Protein AF-A0A1G0H493-F1 (afdb_monomer_lite)

pLDDT: mean 77.55, std 16.24, range [35.41, 94.19]

Foldseek 3Di:
DDDDDPDDDDDPPDPPPPPPVLVFFFEKEFAEADDAFKWKWKALDPVGTDGPVDTAHHRGMDDRDGLVNVCVVHNQKMKMAIDRPVDDRPGQFWIWIWGQDPVNQKIATQDIDTDCPVFKDWWWAADPGRHQDHRDIHRYIYIYMYTD

Structure (mmCIF, N/CA/C/O backbone):
data_AF-A0A1G0H493-F1
#
_entry.id   AF-A0A1G0H493-F1
#
loop_
_atom_site.group_PDB
_atom_site.id
_atom_site.type_symbol
_atom_site.label_atom_id
_atom_site.label_alt_id
_atom_site.label_comp_id
_atom_site.label_asym_id
_atom_site.label_entity_id
_atom_site.label_seq_id
_atom_site.pdbx_PDB_ins_code
_atom_site.Cartn_x
_atom_site.Cartn_y
_atom_site.Cartn_z
_atom_site.occupancy
_atom_site.B_iso_or_equiv
_atom_site.auth_seq_id
_atom_site.auth_comp_id
_atom_site.auth_asym_id
_atom_site.auth_atom_id
_atom_site.pdbx_PDB_model_num
ATOM 1 N N . MET A 1 1 ? -45.177 -45.508 14.367 1.00 43.19 1 MET A N 1
ATOM 2 C CA . MET A 1 1 ? -44.338 -44.541 15.108 1.00 43.19 1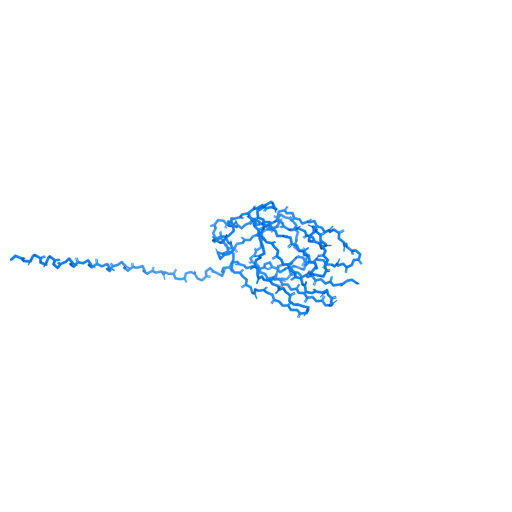 MET A CA 1
ATOM 3 C C . MET A 1 1 ? -43.545 -43.706 14.116 1.00 43.19 1 MET A C 1
ATOM 5 O O . MET A 1 1 ? -42.646 -44.268 13.523 1.00 43.19 1 MET A O 1
ATOM 9 N N . ILE A 1 2 ? -43.862 -42.416 13.951 1.00 43.47 2 ILE A N 1
ATOM 10 C CA . ILE A 1 2 ? -42.934 -41.344 13.534 1.00 43.47 2 ILE A CA 1
ATOM 11 C C . ILE A 1 2 ? -43.389 -40.097 14.311 1.00 43.47 2 ILE A C 1
ATOM 13 O O . ILE A 1 2 ? -44.485 -39.588 14.094 1.00 43.47 2 ILE A O 1
ATOM 17 N N . ASN A 1 3 ? -42.560 -39.650 15.255 1.00 43.25 3 ASN A N 1
ATOM 18 C CA . ASN A 1 3 ? -42.681 -38.363 15.938 1.00 43.25 3 ASN A CA 1
ATOM 19 C C . ASN A 1 3 ? -42.121 -37.280 15.007 1.00 43.25 3 ASN A C 1
ATOM 21 O O . ASN A 1 3 ? -40.922 -37.283 14.741 1.00 43.25 3 ASN A O 1
ATOM 25 N N . LYS A 1 4 ? -42.942 -36.330 14.550 1.00 43.03 4 LYS A N 1
ATOM 26 C CA . LYS A 1 4 ? -42.450 -35.068 13.973 1.00 43.03 4 LYS A CA 1
ATOM 27 C C . LYS A 1 4 ? -42.809 -33.937 14.926 1.00 43.03 4 LYS A C 1
ATOM 29 O O . LYS A 1 4 ? -43.879 -33.347 14.838 1.00 43.03 4 LYS A O 1
ATOM 34 N N . LYS A 1 5 ? -41.906 -33.673 15.874 1.00 46.62 5 LYS A N 1
ATOM 35 C CA . LYS A 1 5 ? -41.919 -32.440 16.662 1.00 46.62 5 LYS A CA 1
ATOM 36 C C . LYS A 1 5 ? -41.646 -31.288 15.698 1.00 46.62 5 LYS A C 1
ATOM 38 O O . LYS A 1 5 ? -40.535 -31.136 15.203 1.00 46.62 5 LYS A O 1
ATOM 43 N N . MET A 1 6 ? -42.692 -30.531 15.402 1.00 47.59 6 MET A N 1
ATOM 44 C CA . MET A 1 6 ? -42.622 -29.260 14.698 1.00 47.59 6 MET A CA 1
ATOM 45 C C . MET A 1 6 ? -41.996 -28.251 15.668 1.00 47.59 6 MET A C 1
ATOM 47 O O . MET A 1 6 ? -42.656 -27.772 16.586 1.00 47.59 6 MET A O 1
ATOM 51 N N . LEU A 1 7 ? -40.692 -28.011 15.531 1.00 42.66 7 LEU A N 1
ATOM 52 C CA . LEU A 1 7 ? -39.999 -26.963 16.273 1.00 42.66 7 LEU A CA 1
ATOM 53 C C . LEU A 1 7 ? -40.171 -25.655 15.503 1.00 42.66 7 LEU A C 1
ATOM 55 O O . LEU A 1 7 ? -39.491 -25.387 14.517 1.00 42.66 7 LEU A O 1
ATOM 59 N N . ILE A 1 8 ? -41.140 -24.872 15.965 1.00 47.88 8 ILE A N 1
ATOM 60 C CA . ILE A 1 8 ? -41.254 -23.446 15.690 1.00 47.88 8 ILE A CA 1
ATOM 61 C C . ILE A 1 8 ? -40.058 -22.786 16.382 1.00 47.88 8 ILE A C 1
ATOM 63 O O . ILE A 1 8 ? -40.005 -22.727 17.607 1.00 47.88 8 ILE A O 1
ATOM 67 N N . LEU A 1 9 ? -39.089 -22.314 15.603 1.00 39.56 9 LEU A N 1
ATOM 68 C CA . LEU A 1 9 ? -38.070 -21.373 16.059 1.00 39.56 9 LEU A CA 1
ATOM 69 C C . LEU A 1 9 ? -38.331 -20.051 15.347 1.00 39.56 9 LEU A C 1
ATOM 71 O O . LEU A 1 9 ? -37.812 -19.761 14.273 1.00 39.56 9 LEU A O 1
ATOM 75 N N . SER A 1 10 ? -39.217 -19.276 15.964 1.00 47.16 10 SER A N 1
ATOM 76 C CA . SER A 1 10 ? -39.349 -17.844 15.754 1.00 47.16 10 SER A CA 1
ATOM 77 C C . SER A 1 10 ? -38.014 -17.172 16.080 1.00 47.16 10 SER A C 1
ATOM 79 O O . SER A 1 10 ? -37.625 -17.111 17.245 1.00 47.16 10 SER A O 1
ATOM 81 N N . LEU A 1 11 ? -37.328 -16.654 15.064 1.00 35.41 11 LEU A N 1
ATOM 82 C CA . LEU A 1 11 ? -36.186 -15.762 15.244 1.00 35.41 11 LEU A CA 1
ATOM 83 C C . LEU A 1 11 ? -36.498 -14.401 14.615 1.00 35.41 11 LEU A C 1
ATOM 85 O O . LEU A 1 11 ? -35.861 -13.951 13.671 1.00 35.41 11 LEU A O 1
ATOM 89 N N . THR A 1 12 ? -37.519 -13.733 15.148 1.00 50.38 12 THR A N 1
ATOM 90 C CA . THR A 1 12 ? -37.643 -12.279 15.032 1.00 50.38 12 THR A CA 1
ATOM 91 C C . THR A 1 12 ? -36.665 -11.644 16.013 1.00 50.38 12 THR A C 1
ATOM 93 O O . THR A 1 12 ? -37.034 -11.295 17.132 1.00 50.38 12 THR A O 1
ATOM 96 N N . ALA A 1 13 ? -35.408 -11.510 15.598 1.00 42.31 13 ALA A N 1
ATOM 97 C CA . ALA A 1 13 ? -34.501 -10.526 16.169 1.00 42.31 13 ALA A CA 1
ATOM 98 C C . ALA A 1 13 ? -34.509 -9.320 15.229 1.00 42.31 13 ALA A C 1
ATOM 100 O O . ALA A 1 13 ? -33.802 -9.276 14.225 1.00 42.31 13 ALA A O 1
ATOM 101 N N . ALA A 1 14 ? -35.379 -8.361 15.537 1.00 46.47 14 ALA A N 1
ATOM 102 C CA . ALA A 1 14 ? -35.294 -7.028 14.980 1.00 46.47 14 ALA A CA 1
ATOM 103 C C . ALA A 1 14 ? -33.967 -6.408 15.439 1.00 46.47 14 ALA A C 1
ATOM 105 O O . ALA A 1 14 ? -33.847 -5.964 16.577 1.00 46.47 14 ALA A O 1
ATOM 106 N N . LEU A 1 15 ? -32.968 -6.380 14.559 1.00 38.81 15 LEU A N 1
ATOM 107 C CA . LEU A 1 15 ? -31.893 -5.404 14.654 1.00 38.81 15 LEU A CA 1
ATOM 108 C C . LEU A 1 15 ? -32.286 -4.232 13.766 1.00 38.81 15 LEU A C 1
ATOM 110 O O . LEU A 1 15 ? -32.014 -4.192 12.569 1.00 38.81 15 LEU A O 1
ATOM 114 N N . SER A 1 16 ? -32.963 -3.270 14.385 1.00 42.56 16 SER A N 1
ATOM 115 C CA . SER A 1 16 ? -32.960 -1.882 13.950 1.00 42.56 16 SER A CA 1
ATOM 116 C C . SER A 1 16 ? -31.515 -1.380 13.976 1.00 42.56 16 SER A C 1
ATOM 118 O O . SER A 1 16 ? -31.061 -0.799 14.960 1.00 42.56 16 SER A O 1
ATOM 120 N N . ILE A 1 17 ? -30.773 -1.659 12.906 1.00 40.28 17 ILE A N 1
ATOM 121 C CA . ILE A 1 17 ? -29.485 -1.033 12.645 1.00 40.28 17 ILE A CA 1
ATOM 122 C C . ILE A 1 17 ? -29.830 0.395 12.244 1.00 40.28 17 ILE A C 1
ATOM 124 O O . ILE A 1 17 ? -30.236 0.661 11.113 1.00 40.28 17 ILE A O 1
ATOM 128 N N . THR A 1 18 ? -29.699 1.332 13.179 1.00 40.19 18 THR A N 1
ATOM 129 C CA . THR A 1 18 ? -29.373 2.700 12.796 1.00 40.19 18 THR A CA 1
ATOM 130 C C . THR A 1 18 ? -28.091 2.598 11.985 1.00 40.19 18 THR A C 1
ATOM 132 O O . THR A 1 18 ? -27.013 2.424 12.551 1.00 40.19 18 THR A O 1
ATOM 135 N N . ALA A 1 19 ? -28.224 2.609 10.660 1.00 39.44 19 ALA A N 1
ATOM 136 C CA . ALA A 1 19 ? -27.120 2.765 9.739 1.00 39.44 19 ALA A CA 1
ATOM 137 C C . ALA A 1 19 ? -26.540 4.160 9.986 1.00 39.44 19 ALA A C 1
ATOM 139 O O . ALA A 1 19 ? -26.875 5.137 9.321 1.00 39.44 19 ALA A O 1
ATOM 140 N N . VAL A 1 20 ? -25.701 4.273 11.017 1.00 43.06 20 VAL A N 1
ATOM 141 C CA . VAL A 1 20 ? -24.658 5.282 11.030 1.00 43.06 20 VAL A CA 1
ATOM 142 C C . VAL A 1 20 ? -23.834 4.906 9.814 1.00 43.06 20 VAL A C 1
ATOM 144 O O . VAL A 1 20 ? -23.166 3.875 9.826 1.00 43.06 20 VAL A O 1
ATOM 147 N N . ASN A 1 21 ? -23.966 5.670 8.732 1.00 42.09 21 ASN A N 1
ATOM 148 C CA . ASN A 1 21 ? -23.078 5.585 7.581 1.00 42.09 21 ASN A CA 1
ATOM 149 C C . ASN A 1 21 ? -21.668 5.966 8.062 1.00 42.09 21 ASN A C 1
ATOM 151 O O . ASN A 1 21 ? -21.185 7.070 7.813 1.00 42.09 21 ASN A O 1
ATOM 155 N N . ALA A 1 22 ? -21.015 5.079 8.811 1.00 51.09 22 ALA A N 1
ATOM 156 C CA . ALA A 1 22 ? -19.584 5.097 8.967 1.00 51.09 22 ALA A CA 1
ATOM 157 C C . ALA A 1 22 ? -19.063 4.808 7.565 1.00 51.09 22 ALA A C 1
ATOM 159 O O . ALA A 1 22 ? -19.179 3.694 7.061 1.00 51.09 22 ALA A O 1
ATOM 160 N N . VAL A 1 23 ? -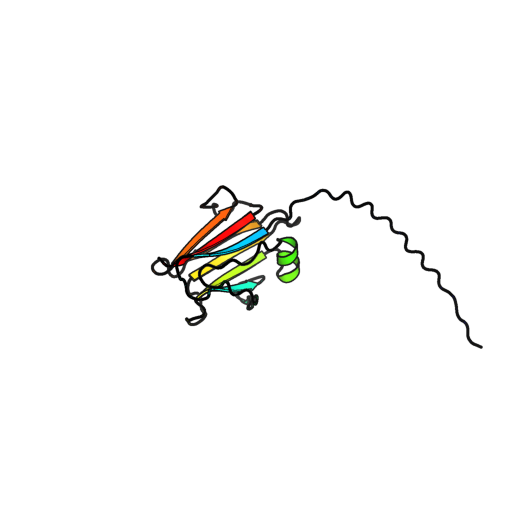18.604 5.854 6.879 1.00 58.66 23 VAL A N 1
ATOM 161 C CA . VAL A 1 23 ? -17.848 5.684 5.641 1.00 58.66 23 VAL A CA 1
ATOM 162 C C . VAL A 1 23 ? -16.657 4.816 6.023 1.00 58.66 23 VAL A C 1
ATOM 164 O O . VAL A 1 23 ? -15.766 5.296 6.728 1.00 58.66 23 VAL A O 1
ATOM 167 N N . ALA A 1 24 ? -16.717 3.537 5.647 1.00 71.88 24 ALA A N 1
ATOM 168 C CA . ALA A 1 24 ? -15.656 2.582 5.909 1.00 71.88 24 ALA A CA 1
ATOM 169 C C . ALA A 1 24 ? -14.360 3.147 5.328 1.00 71.88 24 ALA A C 1
ATOM 171 O O . ALA A 1 24 ? -14.360 3.697 4.218 1.00 71.88 24 ALA A O 1
ATOM 172 N N . GLY A 1 25 ? -13.276 3.068 6.098 1.00 87.12 25 GLY A N 1
ATOM 173 C CA . GLY A 1 25 ? -11.981 3.473 5.580 1.00 87.12 25 GLY A CA 1
ATOM 174 C C . GLY A 1 25 ? -11.575 2.560 4.423 1.00 87.12 25 GLY A C 1
ATOM 175 O O . GLY A 1 25 ? -12.083 1.444 4.286 1.00 87.12 25 GLY A O 1
ATOM 176 N N . SER A 1 26 ? -10.699 3.037 3.547 1.00 90.62 26 SER A N 1
ATOM 177 C CA . SER A 1 26 ? -10.319 2.309 2.348 1.00 90.62 26 SER A CA 1
ATOM 178 C C . SER A 1 26 ? -8.861 2.474 1.944 1.00 90.62 26 SER A C 1
ATOM 180 O O . SER A 1 26 ? -8.231 3.508 2.183 1.00 90.62 26 SER A O 1
ATOM 182 N N . LEU A 1 27 ? -8.358 1.439 1.268 1.00 89.31 27 LEU A N 1
ATOM 183 C CA . LEU A 1 27 ? -7.088 1.424 0.553 1.00 89.31 27 LEU A CA 1
ATOM 184 C C . LEU A 1 27 ? -7.348 1.395 -0.955 1.00 89.31 27 LEU A C 1
ATOM 186 O O . LEU A 1 27 ? -8.110 0.567 -1.456 1.00 89.31 27 LEU A O 1
ATOM 190 N N . THR A 1 28 ? -6.689 2.279 -1.690 1.00 89.69 28 THR A N 1
ATOM 191 C CA . THR A 1 28 ? -6.660 2.277 -3.154 1.00 89.69 28 THR A CA 1
ATOM 192 C C . THR A 1 28 ? -5.218 2.173 -3.629 1.00 89.69 28 THR A C 1
ATOM 194 O O . THR A 1 28 ? -4.342 2.872 -3.127 1.00 89.69 28 THR A O 1
ATOM 197 N N . LEU A 1 29 ? -4.973 1.327 -4.621 1.00 87.44 29 LEU A N 1
ATOM 198 C CA . LEU A 1 29 ? -3.677 1.163 -5.272 1.00 87.44 29 LEU A CA 1
ATOM 199 C C . LEU A 1 29 ? -3.789 1.689 -6.701 1.00 87.44 29 LEU A C 1
ATOM 201 O O . LEU A 1 29 ? -4.721 1.320 -7.417 1.00 87.44 29 LEU A O 1
ATOM 205 N N . LYS A 1 30 ? -2.870 2.556 -7.121 1.00 87.94 30 LYS A N 1
ATOM 206 C CA . LYS A 1 30 ? -2.838 3.138 -8.468 1.00 87.94 30 LYS A CA 1
ATOM 207 C C . LYS A 1 30 ? -1.461 2.968 -9.088 1.00 87.94 30 LYS A C 1
ATOM 209 O O . LYS A 1 30 ? -0.463 3.183 -8.413 1.00 87.94 30 LYS A O 1
ATOM 214 N N . SER A 1 31 ? -1.433 2.648 -10.374 1.00 85.25 31 SER A N 1
ATOM 215 C CA . SER A 1 31 ? -0.239 2.648 -11.220 1.00 85.25 31 SER A CA 1
ATOM 216 C C . SER A 1 31 ? -0.347 3.788 -12.239 1.00 85.25 31 SER A C 1
ATOM 218 O O . SER A 1 31 ? -1.434 4.014 -12.773 1.00 85.25 31 SER A O 1
ATOM 220 N N . GLN A 1 32 ? 0.737 4.522 -12.505 1.00 79.06 32 GLN A N 1
ATOM 221 C CA . GLN A 1 32 ? 0.815 5.593 -13.514 1.00 79.06 32 GLN A CA 1
ATOM 222 C C . GLN A 1 32 ? 2.186 5.620 -14.206 1.00 79.06 32 GLN A C 1
ATOM 224 O O . GLN A 1 32 ? 3.184 5.331 -13.568 1.00 79.06 32 GLN A O 1
ATOM 229 N N . HIS A 1 33 ? 2.253 6.041 -15.474 1.00 64.56 33 HIS A N 1
ATOM 230 C CA . HIS A 1 33 ? 3.506 6.256 -16.230 1.00 64.56 33 HIS A CA 1
ATOM 231 C C . HIS A 1 33 ? 4.340 4.991 -16.516 1.00 64.56 33 HIS A C 1
ATOM 233 O O . HIS A 1 33 ? 5.552 5.005 -16.362 1.00 64.56 33 HIS A O 1
ATOM 239 N N . GLU A 1 34 ? 3.685 3.912 -16.960 1.00 61.12 34 GLU A N 1
ATOM 240 C CA . GLU A 1 34 ? 4.329 2.639 -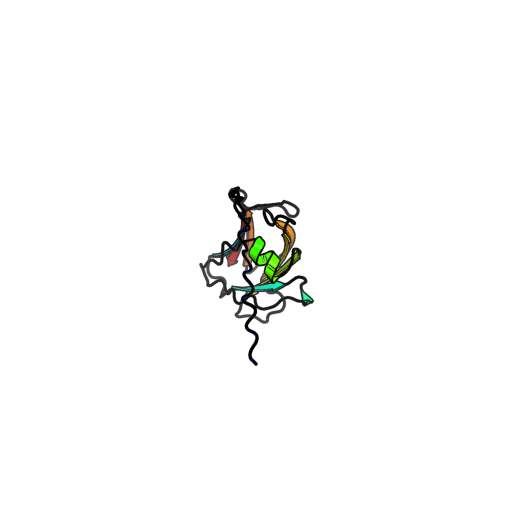17.355 1.00 61.12 34 GLU A CA 1
ATOM 241 C C . GLU A 1 34 ? 5.381 2.079 -16.371 1.00 61.12 34 GLU A C 1
ATOM 243 O O . GLU A 1 34 ? 6.497 1.753 -16.769 1.00 61.12 34 GLU A O 1
ATOM 248 N N . PRO A 1 35 ? 5.061 1.840 -15.090 1.00 61.62 35 PRO A N 1
ATOM 249 C CA . PRO A 1 35 ? 5.602 0.644 -14.482 1.00 61.62 35 PRO A CA 1
ATOM 250 C C . PRO A 1 35 ? 4.925 -0.545 -15.182 1.00 61.62 35 PRO A C 1
ATOM 252 O O . PRO A 1 35 ? 3.732 -0.488 -15.520 1.00 61.62 35 PRO A O 1
ATOM 255 N N . ASP A 1 36 ? 5.681 -1.612 -15.413 1.00 69.38 36 ASP A N 1
ATOM 256 C CA . ASP A 1 36 ? 5.146 -2.924 -15.770 1.00 69.38 36 ASP A CA 1
ATOM 257 C C . ASP A 1 36 ? 4.003 -3.338 -14.814 1.00 69.38 36 ASP A C 1
ATOM 259 O O . ASP A 1 36 ? 3.712 -2.670 -13.816 1.00 69.38 36 ASP A O 1
ATOM 263 N N . VAL A 1 37 ? 3.301 -4.440 -15.104 1.00 76.12 37 VAL A N 1
ATOM 264 C CA . VAL A 1 37 ? 2.219 -4.920 -14.222 1.00 76.12 37 VAL A CA 1
ATOM 265 C C . VAL A 1 37 ? 2.740 -5.028 -12.787 1.00 76.12 37 VAL A C 1
ATOM 267 O O . VAL A 1 37 ? 3.645 -5.814 -12.507 1.00 76.12 37 VAL A O 1
ATOM 270 N N . ILE A 1 38 ? 2.151 -4.260 -11.870 1.00 80.06 38 ILE A N 1
ATOM 271 C CA . ILE A 1 38 ? 2.539 -4.288 -10.462 1.00 80.06 38 ILE A CA 1
ATOM 272 C C . ILE A 1 38 ? 1.716 -5.369 -9.786 1.00 80.06 38 ILE A C 1
ATOM 274 O O . ILE A 1 38 ? 0.481 -5.341 -9.831 1.00 80.06 38 ILE A O 1
ATOM 278 N N . THR A 1 39 ? 2.400 -6.302 -9.137 1.00 82.56 39 THR A N 1
ATOM 279 C CA . THR A 1 39 ? 1.748 -7.246 -8.236 1.00 82.56 39 THR A CA 1
ATOM 280 C C . THR A 1 39 ? 1.937 -6.772 -6.806 1.00 82.56 39 THR A C 1
ATOM 282 O O . THR A 1 39 ? 2.989 -6.252 -6.432 1.00 82.56 39 THR A O 1
ATOM 285 N N . VAL A 1 40 ? 0.874 -6.922 -6.019 1.00 81.94 40 VAL A N 1
ATOM 286 C CA . VAL A 1 40 ? 0.883 -6.611 -4.596 1.00 81.94 40 VAL A CA 1
ATOM 287 C C . VAL A 1 40 ? 0.648 -7.896 -3.828 1.00 81.94 40 VAL A C 1
ATOM 289 O O . VAL A 1 40 ? -0.356 -8.584 -4.031 1.00 81.94 40 VAL A O 1
ATOM 292 N N . MET A 1 41 ? 1.587 -8.222 -2.955 1.00 86.00 41 MET A N 1
ATOM 293 C CA . MET A 1 41 ? 1.443 -9.293 -1.982 1.00 86.00 41 MET A CA 1
ATOM 294 C C . MET A 1 41 ? 1.173 -8.659 -0.630 1.00 86.00 41 MET A C 1
ATOM 296 O O . MET A 1 41 ? 1.758 -7.632 -0.321 1.00 86.00 41 MET A O 1
ATOM 300 N N . CYS A 1 42 ? 0.242 -9.216 0.139 1.00 85.12 42 CYS A N 1
ATOM 301 C CA . CYS A 1 42 ? -0.034 -8.728 1.483 1.00 85.12 42 CYS A CA 1
ATOM 302 C C . CYS A 1 42 ? -0.280 -9.894 2.439 1.00 85.12 42 CYS A C 1
ATOM 304 O O . CYS A 1 42 ? -0.696 -10.986 2.035 1.00 85.12 42 CYS A O 1
ATOM 306 N N . GLY A 1 43 ? -0.042 -9.645 3.722 1.00 85.44 43 GLY A N 1
ATOM 307 C CA . GLY A 1 43 ? -0.234 -10.598 4.808 1.00 85.44 43 GLY A CA 1
ATOM 308 C C . GLY A 1 43 ? -0.102 -9.927 6.172 1.00 85.44 43 GLY A C 1
ATOM 309 O O . GLY A 1 43 ? 0.144 -8.727 6.268 1.00 85.44 43 GLY A O 1
ATOM 310 N N . ALA A 1 44 ? -0.256 -10.706 7.243 1.00 82.88 44 ALA A N 1
ATOM 311 C CA . ALA A 1 44 ? -0.140 -10.190 8.611 1.00 82.88 44 ALA A CA 1
ATOM 312 C C . ALA A 1 44 ? 1.300 -9.774 8.977 1.00 82.88 44 ALA A C 1
ATOM 314 O O . ALA A 1 44 ? 1.534 -8.936 9.850 1.00 82.88 44 ALA A O 1
ATOM 315 N N . THR A 1 45 ? 2.261 -10.417 8.317 1.00 82.62 45 THR A N 1
ATOM 316 C CA . THR A 1 45 ? 3.706 -10.182 8.367 1.00 82.62 45 THR A CA 1
ATOM 317 C C . THR A 1 45 ? 4.305 -10.442 6.989 1.00 82.62 45 THR A C 1
ATOM 319 O O . THR A 1 45 ? 3.753 -11.247 6.235 1.00 82.62 45 THR A O 1
ATOM 322 N N . GLN A 1 46 ? 5.493 -9.895 6.724 1.00 79.56 46 GLN A N 1
ATOM 323 C CA . GLN A 1 46 ? 6.259 -10.142 5.492 1.00 79.56 46 GLN A CA 1
ATOM 324 C C . GLN A 1 46 ? 6.449 -11.641 5.174 1.00 79.56 46 GLN A C 1
ATOM 326 O O . GLN A 1 46 ? 6.289 -12.092 4.049 1.00 79.56 46 GLN A O 1
ATOM 331 N N . SER A 1 47 ? 6.717 -12.467 6.191 1.00 81.00 47 SER A N 1
ATOM 332 C CA . SER A 1 47 ? 6.882 -13.923 6.035 1.00 81.00 47 SER A CA 1
ATOM 333 C C . SER A 1 47 ? 5.591 -14.692 5.729 1.00 81.00 47 SER A C 1
ATOM 335 O O . SER A 1 47 ? 5.648 -15.882 5.425 1.00 81.00 47 SER A O 1
ATOM 337 N N . SER A 1 48 ? 4.435 -14.043 5.867 1.00 81.00 48 SER A N 1
ATOM 338 C CA . SER A 1 48 ? 3.107 -14.625 5.644 1.00 81.00 48 SER A CA 1
ATOM 339 C C . SER A 1 48 ? 2.404 -14.041 4.422 1.00 81.00 48 SER A C 1
ATOM 341 O O . SER A 1 48 ? 1.235 -14.347 4.191 1.00 81.00 48 SER A O 1
ATOM 343 N N . GLU A 1 49 ? 3.083 -13.176 3.667 1.00 80.25 49 GLU A N 1
ATOM 344 C CA . GLU A 1 49 ? 2.488 -12.547 2.503 1.00 80.25 49 GLU A CA 1
ATOM 345 C C . GLU A 1 49 ? 2.147 -13.572 1.430 1.00 80.25 49 GLU A C 1
ATOM 347 O O . GLU A 1 49 ? 2.887 -14.516 1.145 1.00 80.25 49 GLU A O 1
ATOM 352 N N . THR A 1 50 ? 0.990 -13.364 0.818 1.00 77.31 50 THR A N 1
ATOM 353 C CA . THR A 1 50 ? 0.513 -14.182 -0.290 1.00 77.31 50 THR A CA 1
ATOM 354 C C . THR A 1 50 ? 0.153 -13.275 -1.452 1.00 77.31 50 THR A C 1
ATOM 356 O O . THR A 1 50 ? -0.109 -12.084 -1.260 1.00 77.31 50 THR A O 1
ATOM 359 N N . ASP A 1 51 ? 0.163 -13.830 -2.667 1.00 69.62 51 ASP A N 1
ATOM 360 C CA . ASP A 1 51 ? -0.416 -13.139 -3.816 1.00 69.62 51 ASP A CA 1
ATOM 361 C C . ASP A 1 51 ? -1.861 -12.785 -3.475 1.00 69.62 51 ASP A C 1
ATOM 363 O O . ASP A 1 51 ? -2.696 -13.658 -3.245 1.00 69.62 51 ASP A O 1
ATOM 367 N N . THR A 1 52 ? -2.142 -11.485 -3.420 1.00 67.88 52 THR A N 1
ATOM 368 C CA . THR A 1 52 ? -3.496 -10.999 -3.151 1.00 67.88 52 THR A CA 1
ATOM 369 C C . THR A 1 52 ? -4.428 -11.248 -4.337 1.00 67.88 52 THR A C 1
ATOM 371 O O . THR A 1 52 ? -5.630 -11.008 -4.236 1.00 67.88 52 THR A O 1
ATOM 374 N N . HIS A 1 53 ? -3.887 -11.705 -5.473 1.00 64.12 53 HIS A N 1
ATOM 375 C CA . HIS A 1 53 ? -4.537 -11.771 -6.774 1.00 64.12 53 HIS A CA 1
ATOM 376 C C . HIS A 1 53 ? -5.094 -10.409 -7.210 1.00 64.12 53 HIS A C 1
ATOM 378 O O . HIS A 1 53 ? -6.071 -10.324 -7.959 1.00 64.12 53 HIS A O 1
ATOM 384 N N . LEU A 1 54 ? -4.453 -9.326 -6.757 1.00 64.38 54 LEU A N 1
ATOM 385 C CA . LEU A 1 54 ? -4.771 -7.949 -7.121 1.00 64.38 54 LEU A CA 1
ATOM 386 C C . LEU A 1 54 ? -3.659 -7.347 -7.991 1.00 64.38 54 LEU A C 1
ATOM 388 O O . LEU A 1 54 ? -3.042 -6.361 -7.585 1.00 64.38 54 LEU A O 1
ATOM 392 N N . PRO A 1 55 ? -3.401 -7.869 -9.207 1.00 74.06 55 PRO A N 1
ATOM 393 C CA . PRO A 1 55 ? -2.514 -7.175 -10.122 1.00 74.06 55 PRO A CA 1
ATOM 394 C C . PRO A 1 55 ? -3.118 -5.804 -10.444 1.00 74.06 55 PRO A C 1
ATOM 396 O O . PRO A 1 55 ? -4.314 -5.681 -10.767 1.00 74.06 55 PRO A O 1
ATOM 399 N N . VAL A 1 56 ? -2.286 -4.773 -10.335 1.00 79.69 56 VAL A N 1
ATOM 400 C CA . VAL A 1 56 ? -2.596 -3.414 -10.768 1.00 79.69 56 VAL A CA 1
ATOM 401 C C . VAL A 1 56 ? -1.995 -3.264 -12.168 1.00 79.69 56 VAL A C 1
ATOM 403 O O . VAL A 1 56 ? -0.770 -3.230 -12.299 1.00 79.69 56 VAL A O 1
ATOM 406 N N . PRO A 1 57 ? -2.815 -3.222 -13.236 1.00 78.12 57 PRO A N 1
ATOM 407 C CA . PRO A 1 57 ? -2.280 -3.060 -14.582 1.00 78.12 57 PRO A CA 1
ATOM 408 C C . PRO A 1 57 ? -1.614 -1.686 -14.730 1.00 78.12 57 PRO A C 1
ATOM 410 O O . PRO A 1 57 ? -1.922 -0.760 -13.974 1.00 78.12 57 PRO A O 1
ATOM 413 N N . ALA A 1 58 ? -0.732 -1.544 -15.721 1.00 80.44 58 ALA A N 1
ATOM 414 C CA . ALA A 1 58 ? -0.123 -0.261 -16.061 1.00 80.44 58 ALA A CA 1
ATOM 415 C C . ALA A 1 58 ? -1.205 0.807 -16.299 1.00 80.44 58 ALA A C 1
ATOM 417 O O . ALA A 1 58 ? -2.197 0.552 -16.986 1.00 80.44 58 ALA A O 1
ATOM 418 N N . ASN A 1 59 ? -1.028 1.994 -15.710 1.00 82.25 59 ASN A N 1
ATOM 419 C CA . ASN A 1 59 ? -2.025 3.077 -15.729 1.00 82.25 59 ASN A CA 1
ATOM 420 C C . ASN A 1 59 ? -3.399 2.679 -15.139 1.00 82.25 59 ASN A C 1
ATOM 422 O O . ASN A 1 59 ? -4.429 3.278 -15.459 1.00 82.25 59 ASN A O 1
ATOM 426 N N . GLY A 1 60 ? -3.426 1.643 -14.299 1.00 84.31 60 GLY A N 1
ATOM 427 C CA . GLY A 1 60 ? -4.624 1.073 -13.698 1.00 84.31 60 GLY A CA 1
ATOM 428 C C . GLY A 1 60 ? -4.817 1.414 -12.224 1.00 84.31 60 GLY A C 1
ATOM 429 O O . GLY A 1 60 ? -3.990 2.051 -11.572 1.00 84.31 60 GLY A O 1
ATOM 430 N N . GLN A 1 61 ? -5.936 0.938 -11.679 1.00 88.06 61 GLN A N 1
ATOM 431 C CA . GLN A 1 61 ? -6.298 1.080 -10.270 1.00 88.06 61 GLN A CA 1
ATOM 432 C C . GLN A 1 61 ? -6.881 -0.227 -9.721 1.00 88.06 61 GLN A C 1
ATOM 434 O O . GLN A 1 61 ? -7.631 -0.924 -10.408 1.00 88.06 61 GLN A O 1
ATOM 439 N N . ARG A 1 62 ? -6.613 -0.506 -8.442 1.00 83.94 62 ARG A N 1
ATOM 440 C CA . ARG A 1 62 ? -7.353 -1.466 -7.614 1.00 83.94 62 ARG A CA 1
ATOM 441 C C . ARG A 1 62 ? -7.901 -0.800 -6.354 1.00 83.94 62 ARG A C 1
ATOM 443 O O . ARG A 1 62 ? -7.260 0.069 -5.769 1.00 83.94 62 ARG A O 1
ATOM 450 N N . GLY A 1 63 ? -9.100 -1.216 -5.950 1.00 84.25 63 GLY A N 1
ATOM 451 C CA . GLY A 1 63 ? -9.868 -0.579 -4.879 1.00 84.25 63 GLY A CA 1
ATOM 452 C C . GLY A 1 63 ? -10.789 0.558 -5.361 1.00 84.25 63 GLY A C 1
ATOM 453 O O . GLY A 1 63 ? -10.915 0.774 -6.572 1.00 84.25 63 GLY A O 1
ATOM 454 N N . PRO A 1 64 ? -11.441 1.286 -4.435 1.00 88.44 64 PRO A N 1
ATOM 455 C CA . PRO A 1 64 ? -11.193 1.270 -2.990 1.00 88.44 64 PRO A CA 1
ATOM 456 C C . PRO A 1 64 ? -11.604 -0.052 -2.331 1.00 88.44 64 PRO A C 1
ATOM 458 O O . PRO A 1 64 ? -12.726 -0.523 -2.497 1.00 88.44 64 PRO A O 1
ATOM 461 N N . LEU A 1 65 ? -10.674 -0.659 -1.596 1.00 86.69 65 LEU A N 1
ATOM 462 C CA . LEU A 1 65 ? -10.908 -1.836 -0.764 1.00 86.69 65 LEU A CA 1
ATOM 463 C C . LEU A 1 65 ? -11.201 -1.374 0.659 1.00 86.69 65 LEU A C 1
ATOM 465 O O . LEU A 1 65 ? -10.412 -0.616 1.217 1.00 86.69 65 LEU A O 1
ATOM 469 N N . SER A 1 66 ? -12.318 -1.821 1.234 1.00 89.19 66 SER A N 1
ATOM 470 C CA . SER A 1 66 ? -12.675 -1.480 2.616 1.00 89.19 66 SER A CA 1
ATOM 471 C C . SER A 1 66 ? -11.657 -2.054 3.603 1.00 89.19 66 SER A C 1
ATOM 473 O O . SER A 1 66 ? -11.280 -3.222 3.489 1.00 89.19 66 SER A O 1
ATOM 475 N N . PHE A 1 67 ? -11.262 -1.268 4.604 1.00 90.00 67 PHE A N 1
ATOM 476 C CA . PHE A 1 67 ? -10.448 -1.750 5.718 1.00 90.00 67 PHE A CA 1
ATOM 477 C C . PHE A 1 67 ? -11.142 -2.859 6.513 1.00 90.00 67 PHE A C 1
ATOM 479 O O . PHE A 1 67 ? -10.444 -3.732 7.017 1.00 90.00 67 PHE A O 1
ATOM 486 N N . ASP A 1 68 ? -12.479 -2.897 6.563 1.00 89.88 68 ASP A N 1
ATOM 487 C CA . ASP A 1 68 ? -13.216 -4.023 7.159 1.00 89.88 68 ASP A CA 1
ATOM 488 C C . ASP A 1 68 ? -12.889 -5.331 6.435 1.00 89.88 68 ASP A C 1
ATOM 490 O O . ASP A 1 68 ? -12.574 -6.345 7.056 1.00 89.88 68 ASP A O 1
ATOM 494 N N . LEU A 1 69 ? -12.932 -5.298 5.099 1.00 86.06 69 LEU A N 1
ATOM 495 C CA . LEU A 1 69 ? -12.659 -6.460 4.258 1.00 86.06 69 LEU A CA 1
ATOM 496 C C . LEU A 1 69 ? -11.189 -6.878 4.367 1.00 86.06 69 LEU A C 1
ATOM 498 O O . LEU A 1 69 ? -10.893 -8.062 4.498 1.00 86.06 69 LEU A O 1
ATOM 502 N N . ILE A 1 70 ? -10.274 -5.909 4.336 1.00 85.50 70 ILE A N 1
ATOM 503 C CA . ILE A 1 70 ? -8.836 -6.159 4.482 1.00 85.50 70 ILE A CA 1
ATOM 504 C C . ILE A 1 70 ? -8.543 -6.770 5.859 1.00 85.50 70 ILE A C 1
ATOM 506 O O . ILE A 1 70 ? -7.866 -7.792 5.933 1.00 85.50 70 ILE A O 1
ATOM 510 N N . SER A 1 71 ? -9.106 -6.201 6.929 1.00 86.94 71 SER A N 1
ATOM 511 C CA . SER A 1 71 ? -8.940 -6.689 8.302 1.00 86.94 71 SER A CA 1
ATOM 512 C C . SER A 1 71 ? -9.515 -8.093 8.488 1.00 86.94 71 SER A C 1
ATOM 514 O O . SER A 1 71 ? -8.895 -8.941 9.124 1.00 86.94 71 SER A O 1
ATOM 516 N N . PHE A 1 72 ? -10.661 -8.386 7.867 1.00 85.56 72 PHE A N 1
ATOM 517 C CA . PHE A 1 72 ? -11.244 -9.726 7.870 1.00 85.56 72 PHE A CA 1
ATOM 518 C C . PHE A 1 72 ? -10.344 -10.768 7.187 1.00 85.56 72 PHE A C 1
ATOM 520 O O . PHE A 1 72 ? -10.238 -11.891 7.675 1.00 85.56 72 PHE A O 1
ATOM 527 N N . MET A 1 73 ? -9.701 -10.416 6.068 1.00 82.31 73 MET A N 1
ATOM 528 C CA . MET A 1 73 ? -8.875 -11.355 5.296 1.00 82.31 73 MET A CA 1
ATOM 529 C C . MET A 1 73 ? -7.457 -11.518 5.855 1.00 82.31 73 MET A C 1
ATOM 531 O O . MET A 1 73 ? -6.919 -12.622 5.821 1.00 82.31 73 MET A O 1
ATOM 535 N N . PHE A 1 74 ? -6.852 -10.439 6.356 1.00 83.12 74 PHE A N 1
ATOM 536 C CA . PHE A 1 74 ? -5.417 -10.386 6.665 1.00 83.12 74 PHE A CA 1
ATOM 537 C C . PHE A 1 74 ? -5.099 -9.955 8.104 1.00 83.12 74 PHE A C 1
ATOM 539 O O . PHE A 1 74 ? -3.944 -10.003 8.518 1.00 83.12 74 PHE A O 1
ATOM 546 N N . GLY A 1 75 ? -6.110 -9.576 8.889 1.00 85.75 75 GLY A N 1
ATOM 547 C CA . GLY A 1 75 ? -5.945 -9.037 10.235 1.00 85.75 75 GLY A CA 1
ATOM 548 C C . GLY A 1 75 ? -5.688 -7.527 10.261 1.00 85.75 75 GLY A C 1
ATOM 549 O O . GLY A 1 75 ? -5.673 -6.840 9.242 1.00 85.75 75 GLY A O 1
ATOM 550 N N . SER A 1 76 ? -5.494 -6.989 11.465 1.00 87.38 76 SER A N 1
ATOM 551 C CA . SER A 1 76 ? -5.348 -5.544 11.689 1.00 87.38 76 SER A CA 1
ATOM 552 C C . SER A 1 76 ? -3.947 -4.999 11.403 1.00 87.38 76 SER A C 1
ATOM 554 O O . SER A 1 76 ? -3.773 -3.787 11.318 1.00 87.38 76 SER A O 1
ATOM 556 N N . ASN A 1 77 ? -2.945 -5.871 11.299 1.00 90.06 77 ASN A N 1
ATOM 557 C CA . ASN A 1 77 ? -1.607 -5.515 10.845 1.00 90.06 77 ASN A CA 1
ATOM 558 C C . ASN A 1 77 ? -1.439 -6.079 9.441 1.00 90.06 77 ASN A C 1
ATOM 560 O O . ASN A 1 77 ? -1.644 -7.271 9.250 1.00 90.06 77 ASN A O 1
ATOM 564 N N . LEU A 1 78 ? -1.111 -5.226 8.483 1.00 88.44 78 LEU A N 1
ATOM 565 C CA . LEU A 1 78 ? -1.013 -5.585 7.080 1.00 88.44 78 LEU A CA 1
ATOM 566 C C . LEU A 1 78 ? 0.351 -5.141 6.563 1.00 88.44 78 LEU A C 1
ATOM 568 O O . LEU A 1 78 ? 0.581 -3.946 6.381 1.00 88.44 78 LEU A O 1
ATOM 572 N N . THR A 1 79 ? 1.243 -6.089 6.317 1.00 90.06 79 THR A N 1
ATOM 573 C CA . THR A 1 79 ? 2.429 -5.857 5.490 1.00 90.06 79 THR A CA 1
ATOM 574 C C . THR A 1 79 ? 2.024 -6.062 4.034 1.00 90.06 79 THR A C 1
ATOM 576 O O . THR A 1 79 ? 1.270 -6.993 3.742 1.00 90.06 79 THR A O 1
ATOM 579 N N . CYS A 1 80 ? 2.443 -5.155 3.154 1.00 86.75 80 CYS A N 1
ATOM 580 C CA . CYS A 1 80 ? 2.274 -5.289 1.716 1.00 86.75 80 CYS A CA 1
ATOM 581 C C . CYS A 1 80 ? 3.579 -4.994 0.974 1.00 86.75 80 CYS A C 1
ATOM 583 O O . CYS A 1 80 ? 4.082 -3.865 1.048 1.00 86.75 80 CYS A O 1
ATOM 585 N N . ASP A 1 81 ? 4.042 -5.965 0.193 1.00 88.44 81 ASP A N 1
ATOM 586 C CA . ASP A 1 81 ? 5.134 -5.823 -0.759 1.00 88.44 81 ASP A CA 1
ATOM 587 C C . ASP A 1 81 ? 4.618 -5.460 -2.155 1.00 88.44 81 ASP A C 1
ATOM 589 O O . ASP A 1 81 ? 3.635 -6.005 -2.672 1.00 88.44 81 ASP A O 1
ATOM 593 N N . PHE A 1 82 ? 5.325 -4.526 -2.786 1.00 86.25 82 PHE A N 1
ATOM 594 C CA . PHE A 1 82 ? 5.096 -4.063 -4.147 1.00 86.25 82 PHE A CA 1
ATOM 595 C C . PHE A 1 82 ? 6.279 -4.490 -5.014 1.00 86.25 82 PHE A C 1
ATOM 597 O O . PHE A 1 82 ? 7.431 -4.139 -4.729 1.00 86.25 82 PHE A O 1
ATOM 604 N N . TYR A 1 83 ? 6.005 -5.203 -6.104 1.00 85.19 83 TYR A N 1
ATOM 605 C CA . TYR A 1 83 ? 7.035 -5.586 -7.064 1.00 85.19 83 TYR A CA 1
ATOM 606 C C . TYR A 1 83 ? 6.530 -5.537 -8.502 1.00 85.19 83 TYR A C 1
ATOM 608 O O . TYR A 1 83 ? 5.344 -5.712 -8.799 1.00 85.19 83 TYR A O 1
ATOM 616 N N . ASP A 1 84 ? 7.475 -5.291 -9.398 1.00 82.62 84 ASP A N 1
ATOM 617 C CA . ASP A 1 84 ? 7.310 -5.441 -10.832 1.00 82.62 84 ASP A CA 1
ATOM 618 C C . ASP A 1 84 ? 7.196 -6.928 -11.175 1.00 82.62 84 ASP A C 1
ATOM 620 O O . ASP A 1 84 ? 8.091 -7.722 -10.883 1.00 82.62 84 ASP A O 1
ATOM 624 N N . SER A 1 85 ? 6.084 -7.315 -11.802 1.00 75.75 85 SER A N 1
ATOM 625 C CA . SER A 1 85 ? 5.819 -8.716 -12.152 1.00 75.75 85 SER A CA 1
ATOM 626 C C . SER A 1 85 ? 6.779 -9.271 -13.211 1.00 75.75 85 SER A C 1
ATOM 628 O O . SER A 1 85 ? 6.756 -10.475 -13.469 1.00 75.75 85 SER A O 1
ATOM 630 N N . SER A 1 86 ? 7.589 -8.420 -13.847 1.00 72.62 86 SER A N 1
ATOM 631 C CA . SER A 1 86 ? 8.611 -8.813 -14.817 1.00 72.62 86 SER A CA 1
ATOM 632 C C . SER A 1 86 ? 9.949 -9.228 -14.179 1.00 72.62 86 SER A C 1
ATOM 634 O O . SER A 1 86 ? 10.800 -9.783 -14.877 1.00 72.62 86 SER A O 1
ATOM 636 N N . ILE A 1 87 ? 10.139 -9.015 -12.868 1.00 65.94 87 ILE A N 1
ATOM 637 C CA . ILE A 1 87 ? 11.413 -9.216 -12.152 1.00 65.94 87 ILE A CA 1
ATOM 638 C C . ILE A 1 87 ? 11.236 -10.209 -10.985 1.00 65.94 87 ILE A C 1
ATOM 640 O O . ILE A 1 87 ? 10.133 -10.413 -10.477 1.00 65.94 87 ILE A O 1
ATOM 644 N N . ASP A 1 88 ? 12.322 -10.882 -10.578 1.00 63.28 88 ASP A N 1
ATOM 645 C CA . ASP A 1 88 ? 12.317 -11.812 -9.441 1.00 63.28 88 ASP A CA 1
ATOM 646 C C . ASP A 1 88 ? 11.880 -11.116 -8.134 1.00 63.28 88 ASP A C 1
ATOM 648 O O . ASP A 1 88 ? 12.269 -9.986 -7.835 1.00 63.28 88 ASP A O 1
ATOM 652 N N . ARG A 1 89 ? 11.045 -11.815 -7.362 1.00 63.03 89 ARG A N 1
ATOM 653 C CA . ARG A 1 89 ? 10.010 -11.272 -6.460 1.00 63.03 89 ARG A CA 1
ATOM 654 C C . ARG A 1 89 ? 10.516 -10.638 -5.170 1.00 63.03 89 ARG A C 1
ATOM 656 O O . ARG A 1 89 ? 9.689 -10.255 -4.354 1.00 63.03 89 ARG A O 1
ATOM 663 N N . ALA A 1 90 ? 11.831 -10.585 -4.954 1.00 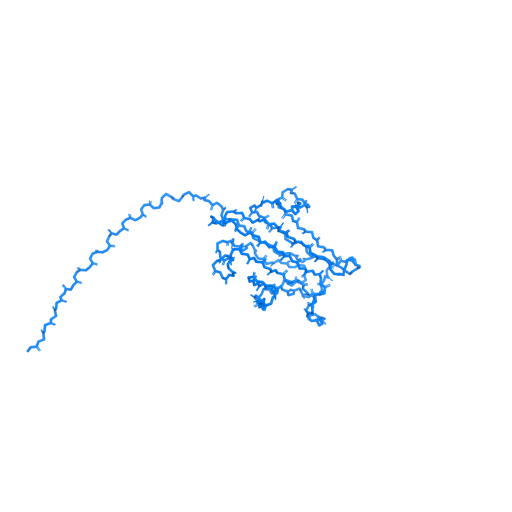62.22 90 ALA A N 1
ATOM 664 C CA . ALA A 1 90 ? 12.375 -10.384 -3.619 1.00 62.22 90 ALA A CA 1
ATOM 665 C C . ALA A 1 90 ? 11.867 -9.083 -2.993 1.00 62.22 90 ALA A C 1
ATOM 667 O O . ALA A 1 90 ? 11.159 -9.224 -2.024 1.00 62.22 90 ALA A O 1
ATOM 668 N N . HIS A 1 91 ? 12.139 -7.889 -3.544 1.00 71.19 91 HIS A N 1
ATOM 669 C CA . HIS A 1 91 ? 11.448 -6.625 -3.213 1.00 71.19 91 HIS A CA 1
ATOM 670 C C . HIS A 1 91 ? 11.823 -5.534 -4.247 1.00 71.19 91 HIS A C 1
ATOM 672 O O . HIS A 1 91 ? 12.720 -4.727 -4.003 1.00 71.19 91 HIS A O 1
ATOM 678 N N . ASP A 1 92 ? 11.211 -5.514 -5.436 1.00 78.81 92 ASP A N 1
ATOM 679 C CA . ASP A 1 92 ? 11.683 -4.605 -6.505 1.00 78.81 92 ASP A CA 1
ATOM 680 C C . ASP A 1 92 ? 11.301 -3.128 -6.273 1.00 78.81 92 ASP A C 1
ATOM 682 O O . ASP A 1 92 ? 12.101 -2.231 -6.539 1.00 78.81 92 ASP A O 1
ATOM 686 N N . ILE A 1 93 ? 10.106 -2.847 -5.732 1.00 87.00 93 ILE A N 1
ATOM 687 C CA . ILE A 1 93 ? 9.612 -1.467 -5.585 1.00 87.00 93 ILE A CA 1
ATOM 688 C C . ILE A 1 93 ? 9.677 -1.010 -4.123 1.00 87.00 93 ILE A C 1
ATOM 690 O O . ILE A 1 93 ? 10.354 -0.025 -3.809 1.00 87.00 93 ILE A O 1
ATOM 694 N N . GLY A 1 94 ? 8.997 -1.713 -3.213 1.00 88.62 94 GLY A N 1
ATOM 695 C CA . GLY A 1 94 ? 8.930 -1.319 -1.805 1.00 88.62 94 GLY A CA 1
ATOM 696 C C . GLY A 1 94 ? 8.050 -2.213 -0.936 1.00 88.62 94 GLY A C 1
ATOM 697 O O . GLY A 1 94 ? 7.345 -3.074 -1.449 1.00 88.62 94 GLY A O 1
ATOM 698 N N . THR A 1 95 ? 8.051 -1.933 0.365 1.00 90.25 95 THR A N 1
ATOM 699 C CA . THR A 1 95 ? 7.236 -2.593 1.398 1.00 90.25 95 THR A CA 1
ATOM 700 C C . THR A 1 95 ? 6.547 -1.538 2.257 1.00 90.25 95 THR A C 1
ATOM 702 O O . THR A 1 95 ? 7.193 -0.590 2.715 1.00 90.25 95 THR A O 1
ATOM 705 N N . ALA A 1 96 ? 5.250 -1.695 2.522 1.00 90.19 96 ALA A N 1
ATOM 706 C CA . ALA A 1 96 ? 4.490 -0.848 3.442 1.00 90.19 96 ALA A CA 1
ATOM 707 C C . ALA A 1 96 ? 3.853 -1.674 4.564 1.00 90.19 96 ALA A C 1
ATOM 709 O O . ALA A 1 96 ? 3.312 -2.746 4.319 1.00 90.19 96 ALA A O 1
ATOM 710 N N . ASN A 1 97 ? 3.858 -1.143 5.788 1.00 92.50 97 ASN A N 1
ATOM 711 C CA . ASN A 1 97 ? 3.118 -1.710 6.915 1.00 92.50 97 ASN A CA 1
ATOM 712 C C . ASN A 1 97 ? 1.961 -0.790 7.298 1.00 92.50 97 ASN A C 1
ATOM 714 O O . ASN A 1 97 ? 2.173 0.382 7.623 1.00 92.50 97 ASN A O 1
ATOM 718 N N . PHE A 1 98 ? 0.751 -1.335 7.309 1.00 91.25 98 PHE A N 1
ATOM 719 C CA . PHE A 1 98 ? -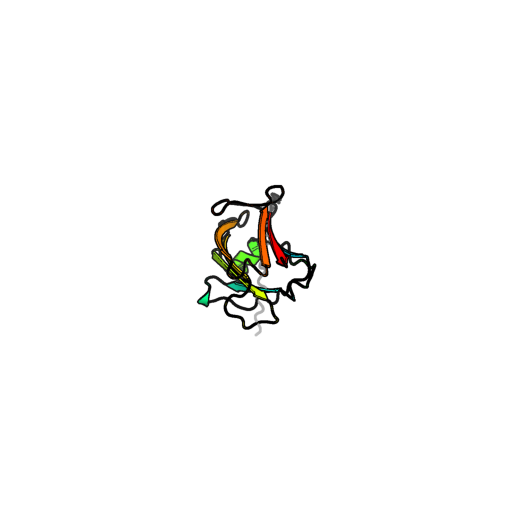0.472 -0.648 7.692 1.00 91.25 98 PHE A CA 1
ATOM 720 C C . PHE A 1 98 ? -1.035 -1.238 8.984 1.00 91.25 98 PHE A C 1
ATOM 722 O O . PHE A 1 98 ? -1.136 -2.451 9.143 1.00 91.25 98 PHE A O 1
ATOM 729 N N . LEU A 1 99 ? -1.455 -0.363 9.892 1.00 94.19 99 LEU A N 1
ATOM 730 C CA . LEU A 1 99 ? -2.192 -0.712 11.101 1.00 94.19 99 LEU A CA 1
ATOM 731 C C . LEU A 1 99 ? -3.627 -0.220 10.951 1.00 94.19 99 LEU A C 1
ATOM 733 O O . LEU A 1 99 ? -3.874 0.984 10.994 1.00 94.19 99 LEU A O 1
ATOM 737 N N . ILE A 1 100 ? -4.560 -1.142 10.756 1.00 93.00 100 ILE A N 1
ATOM 738 C CA . ILE A 1 100 ? -5.990 -0.858 10.643 1.00 93.00 100 ILE A CA 1
ATOM 739 C C . ILE A 1 100 ? -6.569 -0.675 12.050 1.00 93.00 100 ILE A C 1
ATOM 741 O O . ILE A 1 100 ? -6.303 -1.477 12.949 1.00 93.00 100 ILE A O 1
ATOM 745 N N . SER A 1 101 ? -7.350 0.389 12.258 1.00 93.56 101 SER A N 1
ATOM 746 C CA . SER A 1 101 ? -8.012 0.643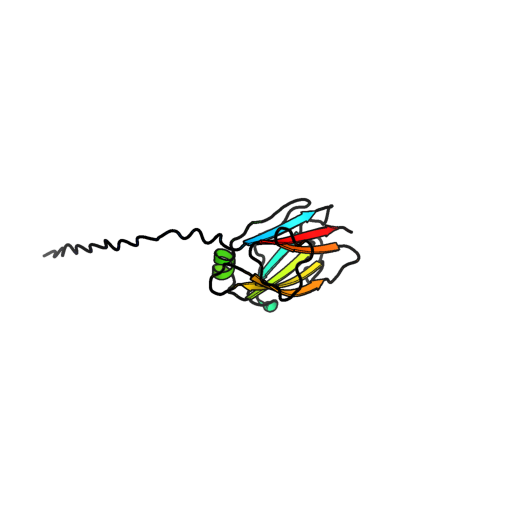 13.540 1.00 93.56 101 SER A CA 1
ATOM 747 C C . SER A 1 101 ? -9.026 -0.457 13.871 1.00 93.56 101 SER A C 1
ATOM 749 O O . SER A 1 101 ? -9.560 -1.124 12.989 1.00 93.56 101 SER A O 1
ATOM 751 N N . SER A 1 102 ? -9.317 -0.665 15.156 1.00 90.38 102 SER A N 1
ATOM 752 C CA . SER A 1 102 ? -10.222 -1.737 15.605 1.00 90.38 102 SER A CA 1
ATOM 753 C C . SER A 1 102 ? -11.659 -1.594 15.095 1.00 90.38 102 SER A C 1
ATOM 755 O O . SER A 1 102 ? -12.376 -2.584 15.000 1.00 90.38 102 SER A O 1
ATOM 757 N N . ASP A 1 103 ? -12.076 -0.370 14.776 1.00 89.62 103 ASP A N 1
ATOM 758 C CA . ASP A 1 103 ? -13.357 -0.038 14.150 1.00 89.62 103 ASP A CA 1
ATOM 759 C C . ASP A 1 103 ? -13.285 -0.003 12.610 1.00 89.62 103 ASP A C 1
ATOM 761 O O . ASP A 1 103 ? -14.248 0.414 11.972 1.00 89.62 103 ASP A O 1
ATOM 765 N N . ALA A 1 104 ? -12.125 -0.354 12.036 1.00 89.19 104 ALA A N 1
ATOM 766 C CA . ALA A 1 104 ? -11.800 -0.336 10.610 1.00 89.19 104 ALA A CA 1
ATOM 767 C C . ALA A 1 104 ? -12.131 0.981 9.879 1.00 89.19 104 ALA A C 1
ATOM 769 O O . ALA A 1 104 ? -12.261 1.035 8.654 1.00 89.19 104 ALA A O 1
ATOM 770 N N . SER A 1 105 ? -12.244 2.087 10.614 1.00 91.06 105 SER A N 1
ATOM 771 C CA . SER A 1 105 ? -12.561 3.386 10.025 1.00 91.06 105 SER A CA 1
ATOM 772 C C . SER A 1 105 ? -11.323 4.092 9.469 1.00 91.06 105 SER A C 1
ATOM 774 O O . SER A 1 105 ? -11.444 4.967 8.609 1.00 91.06 105 SER A O 1
ATOM 776 N N . THR A 1 106 ? -10.132 3.716 9.940 1.00 93.56 106 THR A N 1
ATOM 777 C CA . THR A 1 106 ? -8.849 4.308 9.553 1.00 93.56 106 THR A CA 1
ATOM 778 C C . THR A 1 106 ? -7.750 3.257 9.457 1.00 93.56 106 THR A C 1
ATOM 780 O O . THR A 1 106 ? -7.853 2.170 10.022 1.00 93.56 106 THR A O 1
ATOM 783 N N . ALA A 1 107 ? -6.665 3.609 8.776 1.00 92.88 107 ALA A N 1
ATOM 784 C CA . ALA A 1 107 ? -5.404 2.897 8.876 1.00 92.88 107 ALA A CA 1
ATOM 785 C C . ALA A 1 107 ? -4.252 3.887 9.066 1.00 92.88 107 ALA A C 1
ATOM 787 O O . ALA A 1 107 ? -4.303 5.021 8.585 1.00 92.88 107 ALA A O 1
ATOM 788 N N . THR A 1 108 ? -3.214 3.446 9.764 1.00 93.62 108 THR A N 1
ATOM 789 C CA . THR A 1 108 ? -1.965 4.179 9.964 1.00 93.62 108 THR A CA 1
ATOM 790 C C . THR A 1 108 ? -0.860 3.494 9.183 1.00 93.62 108 THR A C 1
ATOM 792 O O . THR A 1 108 ? -0.685 2.285 9.299 1.00 93.62 108 THR A O 1
ATOM 795 N N . ILE A 1 109 ? -0.072 4.258 8.429 1.00 91.00 109 ILE A N 1
ATOM 796 C CA . ILE A 1 109 ? 1.152 3.740 7.807 1.00 91.00 109 ILE A CA 1
ATOM 797 C C . ILE A 1 109 ? 2.220 3.700 8.896 1.00 91.00 109 ILE A C 1
ATOM 799 O O . ILE A 1 109 ? 2.716 4.748 9.309 1.00 91.00 109 ILE A O 1
ATOM 803 N N . ALA A 1 110 ? 2.533 2.514 9.405 1.00 90.81 110 ALA A N 1
ATOM 804 C CA . ALA A 1 110 ? 3.524 2.330 10.460 1.00 90.81 110 ALA A CA 1
ATOM 805 C C . ALA A 1 110 ? 4.955 2.452 9.924 1.00 90.81 110 ALA A C 1
ATOM 807 O O . ALA A 1 110 ? 5.823 3.014 10.590 1.00 90.81 110 ALA A O 1
ATOM 808 N N . SER A 1 111 ? 5.196 1.958 8.711 1.00 90.69 111 SER A N 1
ATOM 809 C CA . SER A 1 111 ? 6.465 2.124 8.008 1.00 90.69 111 SER A CA 1
ATOM 810 C C . SER A 1 111 ? 6.283 1.971 6.502 1.00 90.69 111 SER A C 1
ATOM 812 O O . SER A 1 111 ? 5.335 1.338 6.034 1.00 90.69 111 SER A O 1
ATOM 814 N N . PHE A 1 112 ? 7.204 2.567 5.751 1.00 89.31 112 PHE A N 1
ATOM 815 C CA . PHE A 1 112 ? 7.336 2.382 4.315 1.00 89.31 112 PHE A CA 1
ATOM 816 C C . PHE A 1 112 ? 8.822 2.366 3.955 1.00 89.31 112 PHE A C 1
ATOM 818 O O . PHE A 1 112 ? 9.574 3.236 4.401 1.00 89.31 112 PHE A O 1
ATOM 825 N N . GLN A 1 113 ? 9.238 1.379 3.169 1.00 90.50 113 GLN A N 1
ATOM 826 C CA . GLN A 1 113 ? 10.585 1.266 2.631 1.00 90.50 113 GLN A CA 1
ATOM 827 C C . GLN A 1 113 ? 10.510 1.145 1.113 1.00 90.50 113 GLN A C 1
ATOM 829 O O . GLN A 1 113 ? 9.778 0.312 0.590 1.00 90.50 113 GLN A O 1
ATOM 834 N N . GLN A 1 114 ? 11.289 1.962 0.411 1.00 88.75 114 GLN A N 1
ATOM 835 C CA . GLN A 1 114 ? 11.426 1.915 -1.041 1.00 88.75 114 GLN A CA 1
ATOM 836 C C . GLN A 1 114 ? 12.811 1.378 -1.399 1.00 88.75 114 GLN A C 1
ATOM 838 O O . GLN A 1 114 ? 13.809 1.849 -0.849 1.00 88.75 114 GLN A O 1
ATOM 843 N N . TYR A 1 115 ? 12.875 0.405 -2.307 1.00 87.69 115 TYR A N 1
ATOM 844 C CA . TYR A 1 115 ? 14.122 -0.298 -2.631 1.00 87.69 115 TYR A CA 1
ATOM 845 C C . TYR A 1 115 ? 14.788 0.215 -3.909 1.00 87.69 115 TYR A C 1
ATOM 847 O O . TYR A 1 115 ? 16.013 0.303 -3.956 1.00 87.69 115 TYR A O 1
ATOM 855 N N . ASN A 1 116 ? 14.004 0.621 -4.913 1.00 83.12 116 ASN A N 1
ATOM 856 C CA . ASN A 1 116 ? 14.525 1.082 -6.203 1.00 83.12 116 ASN A CA 1
ATOM 857 C C . ASN A 1 116 ? 13.986 2.475 -6.594 1.00 83.12 116 ASN A C 1
ATOM 859 O O . ASN A 1 116 ? 13.227 2.610 -7.558 1.00 83.12 116 ASN A O 1
ATOM 863 N N . PRO A 1 117 ? 14.368 3.539 -5.858 1.00 86.19 117 PRO A N 1
ATOM 864 C CA . PRO A 1 117 ? 13.900 4.898 -6.129 1.00 86.19 117 PRO A CA 1
ATOM 865 C C . PRO A 1 117 ? 14.415 5.496 -7.444 1.00 86.19 117 PRO A C 1
ATOM 867 O O . PRO A 1 117 ? 13.934 6.541 -7.865 1.00 86.19 117 PRO A O 1
ATOM 870 N N . SER A 1 118 ? 15.389 4.854 -8.097 1.00 84.62 118 SER A N 1
ATOM 871 C CA . SER A 1 118 ? 15.863 5.243 -9.428 1.00 84.62 118 SER A CA 1
ATOM 872 C C . SER A 1 118 ? 14.942 4.805 -10.567 1.00 84.62 118 SER A C 1
ATOM 874 O O . SER A 1 118 ? 14.984 5.432 -11.618 1.00 84.62 118 SER A O 1
ATOM 876 N N . LYS A 1 119 ? 14.159 3.730 -10.387 1.00 82.56 119 LYS A N 1
ATOM 877 C CA . LYS A 1 119 ? 13.237 3.201 -11.411 1.00 82.56 119 LYS A CA 1
ATOM 878 C C . LYS A 1 119 ? 11.779 3.535 -11.100 1.00 82.56 119 LYS A C 1
ATOM 880 O O . LYS A 1 119 ? 10.993 3.737 -12.020 1.00 82.56 119 LYS A O 1
ATOM 885 N N . TYR A 1 120 ? 11.423 3.608 -9.818 1.00 85.00 120 TYR A N 1
ATOM 886 C CA . TYR A 1 120 ? 10.044 3.831 -9.390 1.00 85.00 120 TYR A CA 1
ATOM 887 C C . TYR A 1 120 ? 9.922 4.967 -8.391 1.00 85.00 120 TYR A C 1
ATOM 889 O O . TYR A 1 120 ? 10.831 5.221 -7.607 1.00 85.00 120 TYR A O 1
ATOM 897 N N . SER A 1 121 ? 8.749 5.588 -8.372 1.00 86.25 121 SER A N 1
ATOM 898 C CA . SER A 1 121 ? 8.302 6.517 -7.345 1.00 86.25 121 SER A CA 1
ATOM 899 C C . SER A 1 121 ? 7.066 5.953 -6.659 1.00 86.25 121 SER A C 1
ATOM 901 O O . SER A 1 121 ? 6.177 5.401 -7.312 1.00 86.25 121 SER A O 1
ATOM 903 N N . VAL A 1 122 ? 7.011 6.084 -5.334 1.00 85.44 122 VAL A N 1
ATOM 904 C CA . VAL A 1 122 ? 5.857 5.674 -4.534 1.00 85.44 122 VAL A CA 1
ATOM 905 C C . VAL A 1 122 ? 5.395 6.849 -3.697 1.00 85.44 122 VAL A C 1
ATOM 907 O O . VAL A 1 122 ? 6.156 7.423 -2.920 1.00 85.44 122 VAL A O 1
ATOM 910 N N . VAL A 1 123 ? 4.122 7.188 -3.842 1.00 88.94 123 VAL A N 1
ATOM 911 C CA . VAL A 1 123 ? 3.485 8.292 -3.136 1.00 88.94 123 VAL A CA 1
ATOM 912 C C . VAL A 1 123 ? 2.283 7.748 -2.384 1.00 88.94 123 VAL A C 1
ATOM 914 O O . VAL A 1 123 ? 1.328 7.260 -2.989 1.00 88.94 123 VAL A O 1
ATOM 917 N N . ILE A 1 124 ? 2.313 7.837 -1.054 1.00 87.94 124 ILE A N 1
ATOM 918 C CA . ILE A 1 124 ? 1.178 7.454 -0.216 1.00 87.94 124 ILE A CA 1
ATOM 919 C C . ILE A 1 124 ? 0.438 8.714 0.224 1.00 87.94 124 ILE A C 1
ATOM 921 O O . ILE A 1 124 ? 1.011 9.616 0.831 1.00 87.94 124 ILE A O 1
ATOM 925 N N . SER A 1 125 ? -0.852 8.771 -0.081 1.00 89.50 125 SER A N 1
ATOM 926 C CA . SER A 1 125 ? -1.691 9.958 0.077 1.00 89.50 125 SER A CA 1
ATOM 927 C C . SER A 1 125 ? -3.006 9.637 0.779 1.00 89.50 125 SER A C 1
ATOM 929 O O . SER A 1 125 ? -3.433 8.485 0.829 1.00 89.50 125 SER A O 1
ATOM 931 N N . SER A 1 126 ? -3.674 10.660 1.315 1.00 87.94 126 SER A N 1
ATOM 932 C CA . SER A 1 126 ? -5.052 10.544 1.799 1.00 87.94 126 SER A CA 1
ATOM 933 C C . SER A 1 126 ? -5.869 11.787 1.477 1.00 87.94 126 SER A C 1
ATOM 935 O O . SER A 1 126 ? -5.694 12.844 2.094 1.00 87.94 126 SER A O 1
ATOM 937 N N . GLY A 1 127 ? -6.801 11.652 0.530 1.00 78.50 127 GLY A N 1
ATOM 938 C CA . GLY A 1 127 ? -7.633 12.759 0.061 1.00 78.50 127 GLY A CA 1
ATOM 939 C C . GLY A 1 127 ? -6.775 13.922 -0.444 1.00 78.50 127 GLY A C 1
ATOM 940 O O . GLY A 1 127 ? -6.052 13.785 -1.423 1.00 78.50 127 GLY A O 1
ATOM 941 N N . SER A 1 128 ? -6.838 15.061 0.245 1.00 66.44 128 SER A N 1
ATOM 942 C CA . SER A 1 128 ? -6.086 16.280 -0.083 1.00 66.44 128 SER A CA 1
ATOM 943 C C . SER A 1 128 ? -4.624 16.290 0.388 1.00 66.44 128 SER A C 1
ATOM 945 O O . SER A 1 128 ? -3.950 17.299 0.206 1.00 66.44 128 SER A O 1
ATOM 947 N N . HIS A 1 129 ? -4.125 15.213 1.004 1.00 78.56 129 HIS A N 1
ATOM 948 C CA . HIS A 1 129 ? -2.749 15.126 1.503 1.00 78.56 129 HIS A CA 1
ATOM 949 C C . HIS A 1 129 ? -1.919 14.221 0.586 1.00 78.56 129 HIS A C 1
ATOM 951 O O . HIS A 1 129 ? -1.991 13.002 0.744 1.00 78.56 129 HIS A O 1
ATOM 957 N N . PRO A 1 130 ? -1.150 14.777 -0.370 1.00 77.88 130 PRO A N 1
ATOM 958 C CA . PRO A 1 130 ? -0.407 13.984 -1.349 1.00 77.88 130 PRO A CA 1
ATOM 959 C C . PRO A 1 130 ? 0.774 13.211 -0.746 1.00 77.88 130 PRO A C 1
ATOM 961 O O . PRO A 1 130 ? 1.148 12.199 -1.307 1.00 77.88 130 PRO A O 1
ATOM 964 N N . ASN A 1 131 ? 1.314 13.629 0.403 1.00 84.75 131 ASN A N 1
ATOM 965 C CA . ASN A 1 131 ? 2.396 12.935 1.111 1.00 84.75 131 ASN A CA 1
ATOM 966 C C . ASN A 1 131 ? 1.975 12.714 2.562 1.00 84.75 131 ASN A C 1
ATOM 968 O O . ASN A 1 131 ? 2.277 13.530 3.434 1.00 84.75 131 ASN A O 1
ATOM 972 N N . LEU A 1 132 ? 1.197 11.663 2.806 1.00 86.62 132 LEU A N 1
ATOM 973 C CA . LEU A 1 132 ? 0.717 11.346 4.144 1.00 86.62 132 LEU A CA 1
ATOM 974 C C . LEU A 1 132 ? 1.911 10.931 5.028 1.00 86.62 132 LEU A C 1
ATOM 976 O O . LEU A 1 132 ? 2.583 9.953 4.698 1.00 86.62 132 LEU A O 1
ATOM 980 N N . PRO A 1 133 ? 2.199 11.632 6.141 1.00 87.88 133 PRO A N 1
ATOM 981 C CA . PRO A 1 133 ? 3.334 11.279 6.987 1.00 87.88 133 PRO A CA 1
ATOM 982 C C . PRO A 1 133 ? 3.149 9.911 7.655 1.00 87.88 133 PRO A C 1
ATOM 984 O O . PRO A 1 133 ? 2.051 9.584 8.118 1.00 87.88 133 PRO A O 1
ATOM 987 N N . ILE A 1 134 ? 4.240 9.149 7.776 1.00 89.19 134 ILE A N 1
ATOM 988 C CA . ILE A 1 134 ? 4.284 7.907 8.565 1.00 89.19 134 ILE A CA 1
ATOM 989 C C . ILE A 1 134 ? 3.797 8.192 9.994 1.00 89.19 134 ILE A C 1
ATOM 991 O O . ILE A 1 134 ? 4.114 9.228 10.576 1.00 89.19 134 ILE A O 1
ATOM 995 N N . GLY A 1 135 ? 2.999 7.280 10.549 1.00 88.56 135 GLY A N 1
ATOM 996 C CA . GLY A 1 135 ? 2.365 7.433 11.859 1.00 88.56 135 GLY A CA 1
ATOM 997 C C . GLY A 1 135 ? 1.046 8.215 11.844 1.00 88.56 135 GLY A C 1
ATOM 998 O O . GLY A 1 135 ? 0.405 8.328 12.887 1.00 88.56 135 GLY A O 1
ATOM 999 N N . THR A 1 136 ? 0.599 8.716 10.687 1.00 90.06 136 THR A N 1
ATOM 1000 C CA . THR A 1 136 ? -0.689 9.418 10.563 1.00 90.06 136 THR A CA 1
ATOM 1001 C C . THR A 1 136 ? -1.814 8.447 10.215 1.00 90.06 136 THR A C 1
ATOM 1003 O O . THR A 1 136 ? -1.731 7.729 9.217 1.00 90.06 136 THR A O 1
ATOM 1006 N N . ALA A 1 137 ? -2.889 8.461 11.005 1.00 91.69 137 ALA A N 1
ATOM 1007 C CA . ALA A 1 137 ? -4.108 7.714 10.710 1.00 91.69 137 ALA A CA 1
ATOM 1008 C C . ALA A 1 137 ? -4.938 8.422 9.627 1.00 91.69 137 ALA A C 1
ATOM 1010 O O . ALA A 1 137 ? -5.167 9.632 9.692 1.00 91.69 137 ALA A O 1
ATOM 1011 N N . ALA A 1 138 ? -5.430 7.666 8.649 1.00 92.19 138 ALA A N 1
ATOM 1012 C CA . ALA A 1 138 ? -6.204 8.190 7.532 1.00 92.19 138 ALA A CA 1
ATOM 1013 C C . ALA A 1 138 ? -7.363 7.269 7.144 1.00 92.19 138 ALA A C 1
ATOM 1015 O O . ALA A 1 138 ? -7.277 6.050 7.267 1.00 92.19 138 ALA A O 1
ATOM 1016 N N . LYS A 1 139 ? -8.448 7.869 6.636 1.00 91.06 139 LYS A N 1
ATOM 1017 C CA . LYS A 1 139 ? -9.628 7.128 6.167 1.00 91.06 139 LYS A CA 1
ATOM 1018 C C . LYS A 1 139 ? -9.470 6.572 4.757 1.00 91.06 139 LYS A C 1
ATOM 1020 O O . LYS A 1 139 ? -9.925 5.473 4.514 1.00 91.06 139 LYS A O 1
ATOM 1025 N N . ASN A 1 140 ? -8.867 7.311 3.827 1.00 90.56 140 ASN A N 1
ATOM 1026 C CA . ASN A 1 140 ? -8.837 6.942 2.406 1.00 90.56 140 ASN A CA 1
ATOM 1027 C C . ASN A 1 140 ? -7.402 6.970 1.897 1.00 90.56 140 ASN A C 1
ATOM 1029 O O . ASN A 1 140 ? -6.977 7.961 1.306 1.00 90.56 140 ASN A O 1
ATOM 1033 N N . ILE A 1 141 ? -6.653 5.903 2.159 1.00 91.00 141 ILE A N 1
ATOM 1034 C CA . ILE A 1 141 ? -5.254 5.806 1.755 1.00 91.00 141 ILE A CA 1
ATOM 1035 C C . ILE A 1 141 ? -5.191 5.444 0.274 1.00 91.00 141 ILE A C 1
ATOM 1037 O O . ILE A 1 141 ? -5.801 4.476 -0.172 1.00 91.00 141 ILE A O 1
ATOM 1041 N N . THR A 1 142 ? -4.439 6.218 -0.500 1.00 90.56 142 THR A N 1
ATOM 1042 C CA . THR A 1 142 ? -4.081 5.882 -1.877 1.00 90.56 142 THR A CA 1
ATOM 1043 C C . THR A 1 142 ? -2.575 5.719 -1.978 1.00 90.56 142 THR A C 1
ATOM 1045 O O . THR A 1 142 ? -1.843 6.665 -1.693 1.00 90.56 142 THR A O 1
ATOM 1048 N N . VAL A 1 143 ? -2.121 4.545 -2.412 1.00 88.25 143 VAL A N 1
ATOM 1049 C CA . VAL A 1 143 ? -0.731 4.303 -2.810 1.00 88.25 143 VAL A CA 1
ATOM 1050 C C . VAL A 1 143 ? -0.657 4.473 -4.321 1.00 88.25 143 VAL A C 1
ATOM 1052 O O . VAL A 1 143 ? -1.288 3.725 -5.069 1.00 88.25 143 VAL A O 1
ATOM 1055 N N . LEU A 1 144 ? 0.070 5.491 -4.764 1.00 88.62 144 LEU A N 1
ATOM 1056 C CA . LEU A 1 144 ? 0.365 5.746 -6.163 1.00 88.62 144 LEU A CA 1
ATOM 1057 C C . LEU A 1 144 ? 1.780 5.256 -6.467 1.00 88.62 144 LEU A C 1
ATOM 1059 O O . LEU A 1 144 ? 2.733 5.699 -5.833 1.00 88.62 144 LEU A O 1
ATOM 1063 N N . LEU A 1 145 ? 1.896 4.363 -7.441 1.00 86.19 145 LEU A N 1
ATOM 1064 C CA . LEU A 1 145 ? 3.149 3.815 -7.944 1.00 86.19 145 LEU A CA 1
ATOM 1065 C C . LEU A 1 145 ? 3.370 4.335 -9.366 1.00 86.19 145 LEU A C 1
ATOM 1067 O O . LEU A 1 145 ? 2.455 4.263 -10.191 1.00 86.19 145 LEU A O 1
ATOM 1071 N N . SER A 1 146 ? 4.562 4.839 -9.669 1.00 84.69 146 SER A N 1
ATOM 1072 C CA . SER A 1 146 ? 4.904 5.276 -11.024 1.00 84.69 146 SER A CA 1
ATOM 1073 C C . SER A 1 146 ? 6.324 4.925 -11.435 1.00 84.69 146 SER A C 1
ATOM 1075 O O . SER A 1 146 ? 7.199 4.825 -10.578 1.00 84.69 146 SER A O 1
ATOM 1077 N N . GLY A 1 147 ? 6.558 4.774 -12.741 1.00 79.69 147 GLY A N 1
ATOM 1078 C CA . GLY A 1 147 ? 7.912 4.834 -13.300 1.00 79.69 147 GLY A CA 1
ATOM 1079 C C . GLY A 1 147 ? 8.515 6.234 -13.113 1.00 79.69 147 GLY A C 1
ATOM 1080 O O . GLY A 1 147 ? 7.765 7.213 -13.001 1.00 79.69 147 GLY A O 1
ATOM 1081 N N . VAL A 1 148 ? 9.845 6.314 -13.018 1.00 76.12 148 VAL A N 1
ATOM 1082 C CA . VAL A 1 148 ? 10.627 7.569 -12.938 1.00 76.12 148 VAL A CA 1
ATOM 1083 C C . VAL A 1 148 ? 11.264 7.889 -14.281 1.00 76.12 148 VAL A C 1
ATOM 1085 O O . VAL A 1 148 ? 11.800 6.953 -14.913 1.00 76.12 148 VAL A O 1
#

Sequence (148 aa):
MINKKMLILSLTAALSITAVNAVAGSLTLKSQHEPDVITVMCGATQSSETDTHLPVPANGQRGPLSFDLISFMFGSNLTCDFYDSSIDRAHDIGTANFLISSDASTATIASFQQYNPSKYSVVISSGSHPNLPIGTAAKNITVLLSGV

Radius of gyration: 20.21 Å; chains: 1; bounding box: 60×61×34 Å

Secondary structure (DSSP, 8-state):
-------------------------EEEEEEES-PPPEEEEEESSGGG-EE-S--B-TT-EEEEEEHHHHHHHH-SEEEEEEEETTS-SS-SSEEEEEEE-TTSS-EEEEEEEES-TTTEEEEEEETTBSSPPTT-EESEEEEEEEE-